Protein AF-A0A2E5M9X3-F1 (afdb_monomer_lite)

Secondary structure (DSSP, 8-state):
--HHHHHHHHHHHHHHHHHHHHHHHHHTT-HHHHHHHHHHHHHHHH--SHHHHHHHHHHHHGGGGTT----HHHHHHHHHHHHHHHHHHHHHHHHTT--

pLDDT: mean 87.27, std 11.18, range [38.59, 95.75]

Structure (mmCIF, N/CA/C/O backbone):
data_AF-A0A2E5M9X3-F1
#
_entry.id   AF-A0A2E5M9X3-F1
#
loop_
_atom_site.group_PDB
_atom_site.id
_atom_site.type_symbol
_atom_site.label_atom_id
_atom_site.label_alt_id
_atom_site.label_comp_id
_atom_site.label_asym_id
_atom_site.label_entity_id
_atom_site.label_seq_id
_atom_site.pdbx_PDB_ins_code
_atom_site.Cartn_x
_atom_site.Cartn_y
_atom_site.Cartn_z
_atom_site.occupancy
_atom_site.B_iso_or_equiv
_atom_site.auth_seq_id
_atom_site.auth_comp_id
_atom_site.auth_asym_id
_atom_site.auth_atom_id
_atom_site.pdbx_PDB_model_num
ATO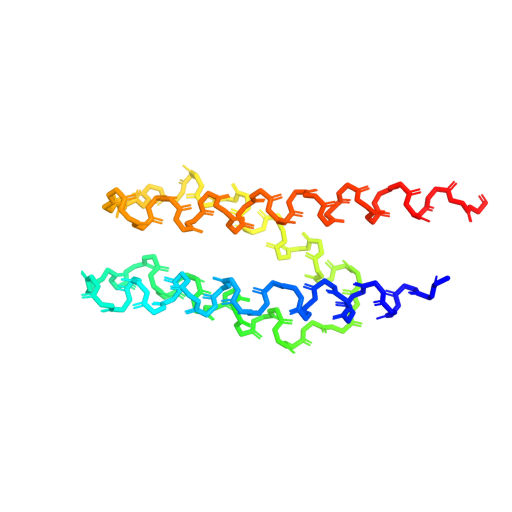M 1 N N . MET A 1 1 ? -20.227 4.777 15.798 1.00 56.31 1 MET A N 1
ATOM 2 C CA . MET A 1 1 ? -19.369 3.815 15.083 1.00 56.31 1 MET A CA 1
ATOM 3 C C . MET A 1 1 ? -18.242 3.4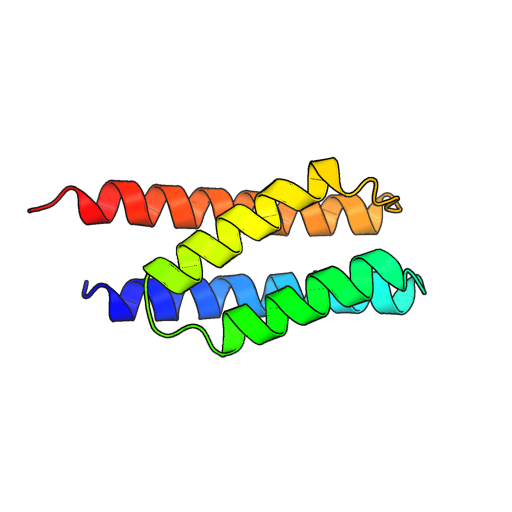78 16.037 1.00 56.31 1 MET A C 1
ATOM 5 O O . MET A 1 1 ? -17.693 4.420 16.597 1.00 56.31 1 MET A O 1
ATOM 9 N N . ALA A 1 2 ? -18.000 2.206 16.358 1.00 69.25 2 ALA A N 1
ATOM 10 C CA . ALA A 1 2 ? -16.868 1.873 17.220 1.00 69.25 2 ALA A CA 1
ATOM 11 C C . ALA A 1 2 ? -15.567 2.006 16.413 1.00 69.25 2 ALA A C 1
ATOM 13 O O . ALA A 1 2 ? -15.585 1.839 15.195 1.00 69.25 2 ALA A O 1
ATOM 14 N N . ILE A 1 3 ? -14.441 2.279 17.076 1.00 69.12 3 ILE A N 1
ATOM 15 C CA . ILE A 1 3 ? -13.110 2.342 16.439 1.00 69.12 3 ILE A CA 1
ATOM 16 C C . ILE A 1 3 ? -12.838 1.065 15.623 1.00 69.12 3 ILE A C 1
ATOM 18 O O . ILE A 1 3 ? -12.369 1.118 14.491 1.00 69.12 3 ILE A O 1
ATOM 22 N N . SER A 1 4 ? -13.265 -0.088 16.142 1.00 75.81 4 SER A N 1
ATOM 23 C CA . SER A 1 4 ? -13.173 -1.377 15.454 1.00 75.81 4 SER A CA 1
ATOM 24 C C . SER A 1 4 ? -13.941 -1.423 14.124 1.00 75.81 4 SER A C 1
ATOM 26 O O . SER A 1 4 ? -13.456 -2.026 13.172 1.00 75.81 4 SER A O 1
ATOM 28 N N . ASP A 1 5 ? -15.105 -0.769 14.015 1.00 83.56 5 ASP A N 1
ATOM 29 C CA . ASP A 1 5 ? -15.863 -0.703 12.754 1.00 83.56 5 ASP A CA 1
ATOM 30 C C . ASP A 1 5 ? -15.122 0.128 11.696 1.00 83.56 5 ASP A C 1
ATOM 32 O O . ASP A 1 5 ? -15.174 -0.190 10.509 1.00 83.56 5 ASP A O 1
ATOM 36 N N . LEU A 1 6 ? -14.420 1.187 12.115 1.00 82.94 6 LEU A N 1
ATOM 37 C CA . LEU A 1 6 ? -13.642 2.044 11.216 1.00 82.94 6 LEU A CA 1
ATOM 38 C C . LEU A 1 6 ? -12.429 1.305 10.656 1.00 82.94 6 LEU A C 1
ATOM 40 O O . LEU A 1 6 ? -12.192 1.360 9.452 1.00 82.94 6 LEU A O 1
ATOM 44 N N . VAL A 1 7 ? -11.719 0.554 11.501 1.00 87.44 7 VAL A N 1
ATOM 45 C CA . VAL A 1 7 ? -10.582 -0.278 11.079 1.00 87.44 7 VAL A CA 1
ATOM 46 C C . VAL A 1 7 ? -11.031 -1.357 10.092 1.00 87.44 7 VAL A C 1
ATOM 48 O O . VAL A 1 7 ? -10.412 -1.535 9.043 1.00 87.44 7 VAL A O 1
ATOM 51 N N . ILE A 1 8 ? -12.148 -2.037 10.376 1.00 90.00 8 ILE A N 1
ATOM 52 C CA . ILE A 1 8 ? -12.712 -3.043 9.466 1.00 90.00 8 ILE A CA 1
ATOM 53 C C . ILE A 1 8 ? -13.091 -2.403 8.127 1.00 90.00 8 ILE A C 1
ATOM 55 O O . ILE A 1 8 ? -12.737 -2.939 7.079 1.00 90.00 8 ILE A O 1
ATOM 59 N N . SER A 1 9 ? -13.767 -1.252 8.154 1.00 89.94 9 SER A N 1
ATOM 60 C CA . SER A 1 9 ? -14.176 -0.540 6.942 1.00 89.94 9 SER A CA 1
ATOM 61 C C . SER A 1 9 ? -12.981 -0.029 6.135 1.00 89.94 9 SER A C 1
ATOM 63 O O . SER A 1 9 ? -13.024 -0.042 4.908 1.00 89.94 9 SER A O 1
ATOM 65 N N . ALA A 1 10 ? -11.915 0.435 6.791 1.00 90.44 10 ALA A N 1
ATOM 66 C CA . ALA A 1 10 ? -10.685 0.859 6.131 1.00 90.44 10 ALA A CA 1
ATOM 67 C C . ALA A 1 10 ? -10.001 -0.319 5.431 1.00 90.44 10 ALA A C 1
ATOM 69 O O . ALA A 1 10 ? -9.633 -0.217 4.264 1.00 90.44 10 ALA A O 1
ATOM 70 N N . ARG A 1 11 ? -9.894 -1.462 6.117 1.00 92.31 11 ARG A N 1
ATOM 71 C CA . ARG A 1 11 ? -9.328 -2.684 5.542 1.00 92.31 11 ARG A CA 1
ATOM 72 C C . ARG A 1 11 ? -10.127 -3.168 4.335 1.00 92.31 11 ARG A C 1
ATOM 74 O O . ARG A 1 11 ? -9.525 -3.487 3.320 1.00 92.31 11 ARG A O 1
ATOM 81 N N . ASP A 1 12 ? -11.455 -3.195 4.433 1.00 93.12 12 ASP A N 1
ATOM 82 C CA . ASP A 1 12 ? -12.336 -3.644 3.343 1.00 93.12 12 ASP A CA 1
ATOM 83 C C . ASP A 1 12 ? -12.197 -2.773 2.080 1.00 93.12 12 ASP A C 1
ATOM 85 O O . ASP A 1 12 ? -12.221 -3.283 0.964 1.00 93.12 12 ASP A O 1
ATOM 89 N N . GLN A 1 13 ? -11.960 -1.469 2.258 1.00 92.25 13 GLN A N 1
ATOM 90 C CA . GLN A 1 13 ? -11.719 -0.530 1.158 1.00 92.25 13 GLN A CA 1
ATOM 91 C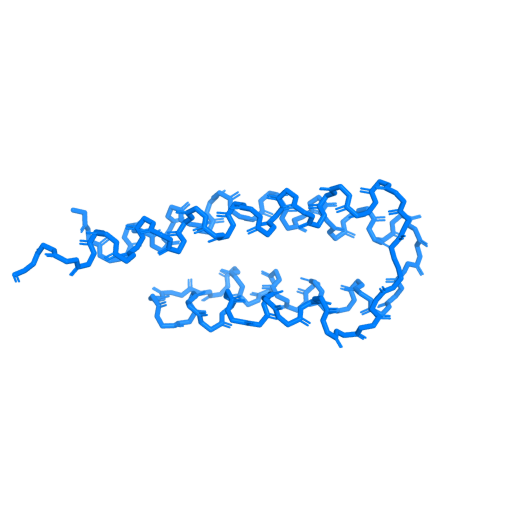 C . GLN A 1 13 ? -10.307 -0.641 0.568 1.00 92.25 13 GLN A C 1
ATOM 93 O O . GLN A 1 13 ? -10.138 -0.546 -0.646 1.00 92.25 13 GLN A O 1
ATOM 98 N N . LEU A 1 14 ? -9.285 -0.823 1.408 1.00 93.69 14 LEU A N 1
ATOM 99 C CA . LEU A 1 14 ? -7.882 -0.777 0.986 1.00 93.69 14 LEU A CA 1
ATOM 100 C C . LEU A 1 14 ? -7.341 -2.114 0.475 1.00 93.69 14 LEU A C 1
ATOM 102 O O . LEU A 1 14 ? -6.444 -2.110 -0.365 1.00 93.69 14 LEU A O 1
ATOM 106 N N . ASP A 1 15 ? -7.868 -3.247 0.949 1.00 95.38 15 ASP A N 1
ATOM 107 C CA . ASP A 1 15 ? -7.446 -4.580 0.503 1.00 95.38 15 ASP A CA 1
ATOM 108 C C . ASP A 1 15 ? -7.513 -4.759 -1.025 1.00 95.38 15 ASP A C 1
ATOM 110 O O . ASP A 1 15 ? -6.486 -5.121 -1.607 1.00 95.38 15 ASP A O 1
ATOM 114 N N . PRO A 1 16 ? -8.639 -4.456 -1.712 1.00 95.62 16 PRO A N 1
ATOM 115 C CA . PRO A 1 16 ? -8.704 -4.605 -3.163 1.00 95.62 16 PRO A CA 1
ATOM 116 C C . PRO A 1 16 ? -7.718 -3.683 -3.889 1.00 95.62 16 PRO A C 1
ATOM 118 O O . PRO A 1 16 ? -7.037 -4.140 -4.804 1.00 95.62 16 PRO A O 1
ATOM 121 N N . LEU A 1 17 ? -7.573 -2.428 -3.447 1.00 94.50 17 LEU A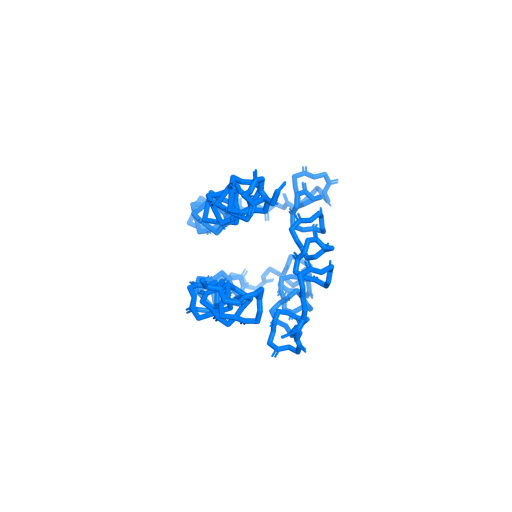 N 1
ATOM 122 C CA . LEU A 1 17 ? -6.649 -1.462 -4.053 1.00 94.50 17 LEU A CA 1
ATOM 123 C C . LEU A 1 17 ? -5.190 -1.910 -3.912 1.00 94.50 17 LEU A C 1
ATOM 125 O O . LEU A 1 17 ? -4.421 -1.867 -4.870 1.00 94.50 17 LEU A O 1
ATOM 129 N N . MET A 1 18 ? -4.805 -2.398 -2.730 1.00 95.06 18 MET A N 1
ATOM 130 C CA . MET A 1 18 ? -3.470 -2.954 -2.519 1.00 95.06 18 MET A CA 1
ATOM 131 C C . MET A 1 18 ? -3.231 -4.217 -3.336 1.00 95.06 18 MET A C 1
ATOM 133 O O . MET A 1 18 ? -2.133 -4.397 -3.858 1.00 95.06 18 MET A O 1
ATOM 137 N N . CYS A 1 19 ? -4.234 -5.087 -3.466 1.00 95.75 19 CYS A N 1
ATOM 138 C CA . CYS A 1 19 ? -4.140 -6.252 -4.337 1.00 95.75 19 CYS A CA 1
ATOM 139 C C . CYS A 1 19 ? -3.917 -5.858 -5.801 1.00 95.75 19 CYS A C 1
ATOM 141 O O . CYS A 1 19 ? -3.103 -6.495 -6.464 1.00 95.75 19 CYS A O 1
ATOM 143 N N . GLU A 1 20 ? -4.582 -4.811 -6.294 1.00 95.44 20 GLU A N 1
ATOM 144 C CA . GLU A 1 20 ? -4.351 -4.299 -7.649 1.00 95.44 20 GLU A CA 1
ATOM 145 C C . GLU A 1 20 ? -2.937 -3.729 -7.818 1.00 95.44 20 GLU A C 1
ATOM 147 O O . GLU A 1 20 ? -2.267 -4.074 -8.787 1.00 95.44 20 GLU A O 1
ATOM 152 N N . VAL A 1 21 ? -2.440 -2.934 -6.862 1.00 94.25 21 VAL A N 1
ATOM 153 C CA . VAL A 1 21 ? -1.056 -2.421 -6.895 1.00 94.25 21 VAL A CA 1
ATOM 154 C C . VAL A 1 21 ? -0.043 -3.566 -6.911 1.00 94.25 21 VAL A C 1
ATOM 156 O O . VAL A 1 21 ? 0.884 -3.558 -7.717 1.00 94.25 21 VAL A O 1
ATOM 159 N N . VAL A 1 22 ? -0.218 -4.572 -6.049 1.00 95.69 22 VAL A N 1
ATOM 160 C CA . VAL A 1 22 ? 0.660 -5.750 -6.013 1.00 95.69 22 VAL A CA 1
ATOM 161 C C . VAL A 1 22 ? 0.620 -6.490 -7.350 1.00 95.69 22 VAL A C 1
ATOM 163 O O . VAL A 1 22 ? 1.680 -6.755 -7.907 1.00 95.69 22 VAL A O 1
ATOM 166 N N . ALA A 1 23 ? -0.566 -6.751 -7.903 1.00 94.19 23 ALA A N 1
ATOM 167 C CA . ALA A 1 23 ? -0.709 -7.459 -9.174 1.00 94.19 23 ALA A CA 1
ATOM 168 C C . ALA A 1 23 ? -0.051 -6.714 -10.350 1.00 94.19 23 ALA A C 1
ATOM 170 O O . ALA A 1 23 ? 0.592 -7.341 -11.192 1.00 94.19 23 ALA A O 1
ATOM 171 N N . GLU A 1 24 ? -0.170 -5.386 -10.397 1.00 93.75 24 GLU A N 1
ATOM 172 C CA . GLU A 1 24 ? 0.469 -4.560 -11.429 1.00 93.75 24 GLU A CA 1
ATOM 173 C C . GLU A 1 24 ? 1.998 -4.582 -11.299 1.00 93.75 24 GLU A C 1
ATOM 175 O O . GLU A 1 24 ? 2.706 -4.742 -12.294 1.00 93.75 24 GLU A O 1
ATOM 180 N N . LEU A 1 25 ? 2.523 -4.505 -10.071 1.00 93.75 25 LEU A N 1
ATOM 181 C CA . LEU A 1 25 ? 3.963 -4.600 -9.811 1.00 93.75 25 LEU A CA 1
ATOM 182 C C . LEU A 1 25 ? 4.522 -6.002 -10.099 1.00 93.75 25 LEU A C 1
ATOM 184 O O . LEU A 1 25 ? 5.650 -6.116 -10.582 1.00 93.75 25 LEU A O 1
ATOM 188 N N . GLU A 1 26 ? 3.747 -7.061 -9.836 1.00 93.81 26 GLU A N 1
ATOM 189 C CA . GLU A 1 26 ? 4.079 -8.436 -10.230 1.00 93.81 26 GLU A CA 1
ATOM 190 C C . GLU A 1 26 ? 4.134 -8.577 -11.753 1.00 93.81 26 GLU A C 1
ATOM 192 O O . GLU A 1 26 ? 5.098 -9.127 -12.285 1.00 93.81 26 GLU A O 1
ATOM 197 N N . ALA A 1 27 ? 3.138 -8.048 -12.468 1.00 92.56 27 ALA A N 1
ATOM 198 C CA . ALA A 1 27 ? 3.092 -8.091 -13.928 1.00 92.56 27 ALA A CA 1
ATOM 199 C C . ALA A 1 27 ? 4.262 -7.331 -14.581 1.00 92.56 27 ALA A C 1
ATOM 201 O O . ALA A 1 27 ? 4.713 -7.706 -15.666 1.00 92.56 27 ALA A O 1
ATOM 202 N N . ALA A 1 28 ? 4.765 -6.292 -13.913 1.00 89.75 28 ALA A N 1
ATOM 203 C CA . ALA A 1 28 ? 5.902 -5.489 -14.350 1.00 89.75 28 ALA A CA 1
ATOM 204 C C . ALA A 1 28 ? 7.281 -6.046 -13.934 1.00 89.75 28 ALA A C 1
ATOM 206 O O . ALA A 1 28 ? 8.297 -5.441 -14.277 1.00 89.75 28 ALA A O 1
ATOM 207 N N . ASP A 1 29 ? 7.342 -7.170 -13.206 1.00 88.88 29 ASP A N 1
ATOM 208 C CA . ASP A 1 29 ? 8.576 -7.738 -12.624 1.00 88.88 29 ASP A CA 1
ATOM 209 C C . ASP A 1 29 ? 9.334 -6.743 -11.708 1.00 88.88 29 ASP A C 1
ATOM 211 O O . ASP A 1 29 ? 10.555 -6.793 -11.539 1.00 88.88 29 ASP A O 1
ATOM 215 N N . ASN A 1 30 ? 8.610 -5.806 -11.082 1.00 87.00 30 ASN A N 1
ATOM 216 C CA . ASN A 1 30 ? 9.195 -4.725 -10.286 1.00 87.00 30 ASN A CA 1
ATOM 217 C C . ASN A 1 30 ? 9.437 -5.177 -8.834 1.00 87.00 30 ASN A C 1
ATOM 219 O O . ASN A 1 30 ? 8.739 -4.786 -7.896 1.00 87.00 30 ASN A O 1
ATOM 223 N N . ALA A 1 31 ? 10.434 -6.047 -8.647 1.00 89.69 31 ALA A N 1
ATOM 224 C CA . ALA A 1 31 ? 10.630 -6.822 -7.418 1.00 89.69 31 ALA A CA 1
ATOM 225 C C . ALA A 1 31 ? 10.796 -5.990 -6.128 1.00 89.69 31 ALA A C 1
ATOM 227 O O . ALA A 1 31 ? 10.380 -6.430 -5.054 1.00 89.69 31 ALA A O 1
ATOM 228 N N . TYR A 1 32 ? 11.409 -4.803 -6.201 1.00 89.19 32 TYR A N 1
ATOM 229 C CA . TYR A 1 32 ? 11.712 -4.002 -5.008 1.00 89.19 32 TYR A CA 1
ATOM 230 C C . TYR A 1 32 ? 10.473 -3.277 -4.440 1.00 89.19 32 TYR A C 1
ATOM 232 O O . TYR A 1 32 ? 10.147 -3.514 -3.272 1.00 89.19 32 TYR A O 1
ATOM 240 N N . PRO A 1 33 ? 9.710 -2.491 -5.227 1.00 91.94 33 PRO A N 1
ATOM 241 C CA . PRO A 1 33 ? 8.405 -1.994 -4.797 1.00 91.94 33 PRO A CA 1
ATOM 242 C C . PRO A 1 33 ? 7.418 -3.124 -4.495 1.00 91.94 33 PRO A C 1
ATOM 244 O O . PRO A 1 33 ? 6.704 -3.047 -3.498 1.00 91.94 33 PRO A O 1
ATOM 247 N N . LEU A 1 34 ? 7.416 -4.206 -5.282 1.00 93.75 34 LEU A N 1
ATOM 248 C CA . LEU A 1 34 ? 6.548 -5.360 -5.040 1.00 93.75 34 LEU A CA 1
ATOM 249 C C . LEU A 1 34 ? 6.726 -5.922 -3.624 1.00 93.75 34 LEU A C 1
ATOM 251 O O . LEU A 1 34 ? 5.746 -6.114 -2.901 1.00 93.75 34 LEU A O 1
ATOM 255 N N . ALA A 1 35 ? 7.971 -6.150 -3.197 1.00 93.69 35 ALA A N 1
ATOM 256 C CA . ALA A 1 35 ? 8.261 -6.655 -1.858 1.00 93.69 35 ALA A CA 1
ATOM 257 C C . ALA A 1 35 ? 7.787 -5.691 -0.757 1.00 93.69 35 ALA A C 1
ATOM 259 O O . ALA A 1 35 ? 7.328 -6.130 0.299 1.00 93.69 35 ALA A O 1
ATOM 260 N N . PHE A 1 36 ? 7.882 -4.382 -0.999 1.00 93.75 36 PHE A N 1
ATOM 261 C CA . PHE A 1 36 ? 7.401 -3.359 -0.076 1.00 93.75 36 PHE A CA 1
ATOM 262 C C . PHE A 1 36 ? 5.871 -3.373 0.042 1.00 93.75 36 PHE A C 1
ATOM 264 O O . PHE A 1 36 ? 5.354 -3.550 1.146 1.00 93.75 36 PHE A O 1
ATOM 271 N N . PHE A 1 37 ? 5.145 -3.270 -1.075 1.00 94.69 37 PHE A N 1
ATOM 272 C CA . PHE A 1 37 ? 3.678 -3.256 -1.074 1.00 94.69 37 PHE A CA 1
ATOM 273 C C . PHE A 1 37 ? 3.075 -4.582 -0.603 1.00 94.69 37 PHE A C 1
ATOM 275 O O . PHE A 1 37 ? 2.080 -4.574 0.117 1.00 94.69 37 PHE A O 1
ATOM 282 N N . THR A 1 38 ? 3.719 -5.715 -0.891 1.00 95.25 38 THR A N 1
ATOM 283 C CA . THR A 1 38 ? 3.296 -7.026 -0.369 1.00 95.25 38 THR A CA 1
ATOM 284 C C . THR A 1 38 ? 3.371 -7.077 1.156 1.00 95.25 38 THR A C 1
ATOM 286 O O . THR A 1 38 ? 2.452 -7.577 1.805 1.00 95.25 38 THR A O 1
ATOM 289 N N . GLN A 1 39 ? 4.436 -6.535 1.760 1.00 94.50 39 GLN A N 1
ATOM 290 C CA . GLN A 1 39 ? 4.530 -6.470 3.221 1.00 94.50 39 GLN A CA 1
ATOM 291 C C . GLN A 1 39 ? 3.452 -5.573 3.825 1.00 94.50 39 GLN A C 1
ATOM 293 O O . GLN A 1 39 ? 2.892 -5.915 4.864 1.00 94.50 39 GLN A O 1
ATOM 298 N N . ILE A 1 40 ? 3.152 -4.443 3.184 1.00 94.62 40 ILE A N 1
ATOM 299 C CA . ILE A 1 40 ? 2.095 -3.538 3.641 1.00 94.62 40 ILE A CA 1
ATOM 300 C C . ILE A 1 40 ? 0.727 -4.222 3.544 1.00 94.62 40 ILE A C 1
ATOM 302 O O . ILE A 1 40 ? -0.023 -4.183 4.514 1.00 94.62 40 ILE A O 1
ATOM 306 N N . LEU A 1 41 ? 0.431 -4.921 2.445 1.00 95.31 41 LEU A N 1
ATOM 307 C CA . LEU A 1 41 ? -0.806 -5.692 2.286 1.00 95.31 41 LEU A CA 1
ATOM 308 C C . LEU A 1 41 ? -0.958 -6.769 3.369 1.00 95.31 41 LEU A C 1
ATOM 310 O O . LEU A 1 41 ? -2.033 -6.932 3.945 1.00 95.31 41 LEU A O 1
ATOM 314 N N . MET A 1 42 ? 0.117 -7.498 3.682 1.00 94.56 42 MET A N 1
ATOM 315 C CA . MET A 1 42 ? 0.092 -8.478 4.772 1.00 94.56 42 MET A CA 1
ATOM 316 C C . MET A 1 42 ? -0.196 -7.818 6.122 1.00 94.56 42 MET A C 1
ATOM 318 O O . MET A 1 42 ? -1.041 -8.315 6.865 1.00 94.56 42 MET A O 1
ATOM 322 N N . SER A 1 43 ? 0.457 -6.690 6.410 1.00 94.12 43 SER A N 1
ATOM 323 C CA . SER A 1 43 ? 0.217 -5.914 7.627 1.00 94.12 43 SER A CA 1
ATOM 324 C C . SER A 1 43 ? -1.229 -5.407 7.705 1.00 94.12 43 SER A C 1
ATOM 326 O O . SER A 1 43 ? -1.874 -5.630 8.724 1.00 94.12 43 SER A O 1
ATOM 328 N N . LEU A 1 44 ? -1.775 -4.843 6.621 1.00 94.25 44 LEU A N 1
ATOM 329 C CA . LEU A 1 44 ? -3.163 -4.367 6.533 1.00 94.25 44 LEU A CA 1
ATOM 330 C C . LEU A 1 44 ? -4.176 -5.474 6.843 1.00 94.25 44 LEU A C 1
ATOM 332 O O . LEU A 1 44 ? -5.161 -5.259 7.547 1.00 94.25 44 LEU A O 1
ATOM 336 N N . ARG A 1 45 ? -3.933 -6.686 6.337 1.00 93.44 45 ARG A N 1
ATOM 337 C CA . ARG A 1 45 ? -4.804 -7.844 6.587 1.00 93.44 45 ARG A CA 1
ATOM 338 C C . ARG A 1 45 ? -4.785 -8.295 8.042 1.00 93.44 45 ARG A C 1
ATOM 340 O O . ARG A 1 45 ? -5.811 -8.765 8.536 1.00 93.44 45 ARG A O 1
ATOM 347 N N . SER A 1 46 ? -3.642 -8.156 8.710 1.00 92.56 46 SER A N 1
ATOM 348 C CA . SER A 1 46 ? -3.497 -8.475 10.131 1.00 92.56 46 SER A CA 1
ATOM 349 C C . SER A 1 46 ? -3.946 -7.363 11.073 1.00 92.56 46 SER A C 1
ATOM 351 O O . SER A 1 46 ? -4.138 -7.660 12.245 1.00 92.56 46 SER A O 1
ATOM 353 N N . THR A 1 47 ? -4.134 -6.134 10.584 1.00 91.75 47 THR A N 1
ATOM 354 C CA . THR A 1 47 ? -4.493 -4.980 11.412 1.00 91.75 47 THR A CA 1
ATOM 355 C C . THR A 1 47 ? -5.805 -5.194 12.159 1.00 91.75 47 THR A C 1
ATOM 357 O O . THR A 1 47 ? -6.825 -5.569 11.565 1.00 91.75 47 THR A O 1
ATOM 360 N N . THR A 1 48 ? -5.778 -4.933 13.466 1.00 88.12 48 THR A N 1
ATOM 361 C CA . THR A 1 48 ? -6.939 -5.084 14.356 1.00 88.12 48 THR A CA 1
ATOM 362 C C . THR A 1 48 ? -7.352 -3.804 15.072 1.00 88.12 48 THR A C 1
ATOM 364 O O . THR A 1 48 ? -8.495 -3.719 15.533 1.00 88.12 48 THR A O 1
ATOM 367 N N . ASP A 1 49 ? -6.480 -2.800 15.112 1.00 88.44 49 ASP A N 1
ATOM 368 C CA . ASP A 1 49 ? -6.723 -1.530 15.787 1.00 88.44 49 ASP A CA 1
ATOM 369 C C . ASP A 1 49 ? -6.286 -0.309 14.957 1.00 88.44 49 ASP A C 1
ATOM 371 O O . ASP A 1 49 ? -5.753 -0.414 13.851 1.00 88.44 49 ASP A O 1
ATOM 375 N N . GLU A 1 50 ? -6.624 0.872 15.474 1.00 87.88 50 GLU A N 1
ATOM 376 C CA . GLU A 1 50 ? -6.386 2.153 14.810 1.00 87.88 50 GLU A CA 1
ATOM 377 C C . GLU A 1 50 ? -4.905 2.545 14.798 1.00 87.88 50 GLU A C 1
ATOM 379 O O . GLU A 1 50 ? -4.456 3.151 13.827 1.00 87.88 50 GLU A O 1
ATOM 384 N N . GLU A 1 51 ? -4.138 2.191 15.833 1.00 87.94 51 GLU A N 1
ATOM 385 C CA . GLU A 1 51 ? -2.715 2.529 15.918 1.00 87.94 51 GLU A CA 1
ATOM 386 C C . GLU A 1 51 ? -1.946 1.796 14.816 1.00 87.94 51 GLU A C 1
ATOM 388 O O . GLU A 1 51 ? -1.244 2.431 14.027 1.00 87.94 51 GLU A O 1
ATOM 393 N N . GLU A 1 52 ? -2.190 0.492 14.670 1.00 90.75 52 GLU A N 1
ATOM 394 C CA . GLU A 1 52 ? -1.625 -0.332 13.596 1.00 90.75 52 GLU A CA 1
ATOM 395 C C . GLU A 1 52 ? -1.997 0.201 12.195 1.00 90.75 52 GLU A C 1
ATOM 397 O O . GLU A 1 52 ? -1.175 0.197 11.270 1.00 90.75 52 GLU A O 1
ATOM 402 N N . LEU A 1 53 ? -3.232 0.687 12.019 1.00 90.44 53 LEU A N 1
ATOM 403 C CA . LEU A 1 53 ? -3.689 1.284 10.760 1.00 90.44 53 LEU A CA 1
ATOM 404 C C . LEU A 1 53 ? -2.988 2.621 10.465 1.00 90.44 53 LEU A C 1
ATOM 406 O O . LEU A 1 53 ? -2.602 2.890 9.325 1.00 90.44 53 LEU A O 1
ATOM 410 N N . MET A 1 54 ? -2.785 3.460 11.481 1.00 89.00 54 MET A N 1
ATOM 411 C CA . MET A 1 54 ? -2.048 4.717 11.335 1.00 89.00 54 MET A CA 1
ATOM 412 C C . MET A 1 54 ? -0.569 4.478 11.018 1.00 89.00 54 MET A C 1
ATOM 414 O O . MET A 1 54 ? -0.004 5.171 10.169 1.00 89.00 54 MET A O 1
ATOM 418 N N . GLU A 1 55 ? 0.059 3.481 11.645 1.00 90.44 55 GLU A N 1
ATOM 419 C CA . GLU A 1 55 ? 1.435 3.083 11.331 1.00 90.44 55 GLU A CA 1
ATOM 420 C C . GLU A 1 55 ? 1.575 2.634 9.870 1.00 90.44 55 GLU A C 1
ATOM 422 O O . GLU A 1 55 ? 2.545 2.992 9.191 1.00 90.44 55 GLU A O 1
ATOM 427 N N . LEU A 1 56 ? 0.582 1.906 9.352 1.00 92.12 56 LEU A N 1
ATOM 428 C CA . LEU A 1 56 ? 0.498 1.539 7.938 1.00 92.12 56 LEU A CA 1
ATOM 429 C C . LEU A 1 56 ? 0.444 2.760 7.021 1.00 92.12 56 LEU A C 1
ATOM 431 O O . LEU A 1 56 ? 1.198 2.818 6.047 1.00 92.12 56 LEU A O 1
ATOM 435 N N . PHE A 1 57 ? -0.397 3.747 7.332 1.00 90.88 57 PHE A N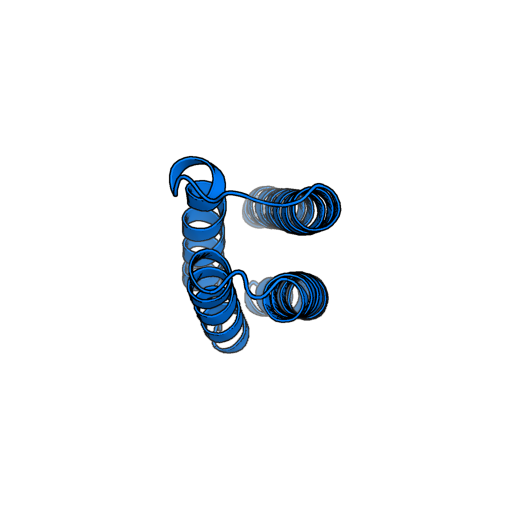 1
ATOM 436 C CA . PHE A 1 57 ? -0.485 4.983 6.549 1.00 90.88 57 PHE A CA 1
ATOM 437 C C . PHE A 1 57 ? 0.811 5.783 6.593 1.00 90.88 57 PHE A C 1
ATOM 439 O O . PHE A 1 57 ? 1.272 6.268 5.558 1.00 90.88 57 PHE A O 1
ATOM 446 N N . PHE A 1 58 ? 1.461 5.854 7.755 1.00 88.56 58 PHE A N 1
ATOM 447 C CA . PHE A 1 58 ? 2.769 6.486 7.862 1.00 88.56 58 PHE A CA 1
ATOM 448 C C . PHE A 1 58 ? 3.790 5.778 6.968 1.00 88.56 58 PHE A C 1
ATOM 450 O O . PHE A 1 58 ? 4.495 6.414 6.184 1.00 88.56 58 PHE A O 1
ATOM 457 N N . ARG A 1 59 ? 3.824 4.445 7.003 1.00 91.00 59 ARG A N 1
ATOM 458 C CA . ARG A 1 59 ? 4.717 3.642 6.165 1.00 91.00 59 ARG A CA 1
ATOM 459 C C . ARG A 1 59 ? 4.431 3.829 4.674 1.00 91.00 59 ARG A C 1
ATOM 461 O O . ARG A 1 59 ? 5.379 4.018 3.914 1.00 91.00 59 ARG A O 1
ATOM 468 N N . LEU A 1 60 ? 3.164 3.871 4.262 1.00 90.31 60 LEU A N 1
ATOM 469 C CA . LEU A 1 60 ? 2.758 4.192 2.889 1.00 90.31 60 LEU A CA 1
ATOM 470 C C . LEU A 1 60 ? 3.178 5.598 2.464 1.00 90.31 60 LEU A C 1
ATOM 472 O O . LEU A 1 60 ? 3.658 5.763 1.346 1.00 90.31 60 LEU A O 1
ATOM 476 N N . SER A 1 61 ? 3.107 6.595 3.347 1.00 87.19 61 SER A N 1
ATOM 477 C CA . SER A 1 61 ? 3.576 7.949 3.023 1.00 87.19 61 SER A CA 1
ATOM 478 C C . SER A 1 61 ? 5.084 8.000 2.735 1.00 87.19 61 SER A C 1
ATOM 480 O O . SER A 1 61 ? 5.554 8.869 2.000 1.00 87.19 61 SER A O 1
ATOM 482 N N . THR A 1 62 ? 5.859 7.021 3.229 1.00 87.88 62 THR A N 1
ATOM 483 C CA . THR A 1 62 ? 7.288 6.919 2.899 1.00 87.88 62 THR A CA 1
ATOM 484 C C . THR A 1 62 ? 7.562 6.480 1.462 1.00 87.88 62 THR A C 1
ATOM 486 O O . THR A 1 62 ? 8.687 6.662 1.004 1.00 87.88 62 THR A O 1
ATOM 489 N N . THR A 1 63 ? 6.569 5.949 0.736 1.00 87.12 63 THR A N 1
ATOM 490 C CA . THR A 1 63 ? 6.706 5.439 -0.645 1.00 87.12 63 THR A CA 1
ATOM 491 C C . THR A 1 63 ? 7.390 6.452 -1.563 1.00 87.12 63 THR A C 1
ATOM 493 O O . THR A 1 63 ? 8.305 6.091 -2.302 1.00 87.12 63 THR A O 1
ATOM 496 N N . ALA A 1 64 ? 7.028 7.735 -1.452 1.00 79.38 64 ALA A N 1
ATOM 497 C CA . ALA A 1 64 ? 7.614 8.819 -2.243 1.00 79.38 64 ALA A CA 1
ATOM 498 C C . ALA A 1 64 ? 9.124 9.025 -1.994 1.00 79.38 64 ALA A C 1
ATOM 500 O O . ALA A 1 64 ? 9.829 9.569 -2.842 1.00 79.38 64 ALA A O 1
ATOM 501 N N . PHE A 1 65 ? 9.638 8.574 -0.847 1.00 85.19 65 PHE A N 1
ATOM 502 C CA . PHE A 1 65 ? 11.038 8.721 -0.438 1.00 85.19 65 PHE A CA 1
ATOM 503 C C . PHE A 1 65 ? 11.875 7.450 -0.636 1.00 85.19 65 PHE A C 1
ATOM 505 O O . PHE A 1 65 ? 13.094 7.504 -0.495 1.00 85.19 65 PHE A O 1
ATOM 512 N N . GLN A 1 66 ? 11.258 6.316 -0.984 1.00 87.00 66 GLN A N 1
ATOM 513 C CA . GLN A 1 66 ? 11.965 5.042 -1.189 1.00 87.00 66 GLN A CA 1
ATOM 514 C C . GLN A 1 66 ? 12.783 5.006 -2.492 1.00 87.00 66 GLN A C 1
ATOM 516 O O . GLN A 1 66 ? 13.561 4.080 -2.711 1.00 87.00 66 GLN A O 1
ATOM 521 N N . GLY A 1 67 ? 12.619 5.999 -3.376 1.00 86.62 67 GLY A N 1
ATOM 522 C CA . GLY A 1 67 ? 13.299 6.034 -4.675 1.00 86.62 67 GLY A CA 1
ATOM 523 C C . GLY A 1 67 ? 12.790 4.972 -5.654 1.00 86.62 67 GLY A C 1
ATOM 524 O O . GLY A 1 67 ? 13.526 4.567 -6.554 1.00 86.62 67 GLY A O 1
ATOM 525 N N . PHE A 1 68 ? 11.554 4.500 -5.468 1.00 90.25 68 PHE A N 1
ATOM 526 C CA . PHE A 1 68 ? 10.911 3.564 -6.381 1.00 90.25 68 PHE A CA 1
ATOM 527 C C . PHE A 1 68 ? 10.753 4.175 -7.775 1.00 90.25 68 PHE A C 1
ATOM 529 O O . PHE A 1 68 ? 10.429 5.354 -7.925 1.00 90.25 68 PHE A O 1
ATOM 536 N N . VAL A 1 69 ? 10.974 3.350 -8.797 1.00 88.19 69 VAL A N 1
ATOM 537 C CA . VAL A 1 69 ? 10.733 3.713 -10.192 1.00 88.19 69 VAL A CA 1
ATOM 538 C C . VAL A 1 69 ? 9.500 2.956 -10.640 1.00 88.19 69 VAL A C 1
ATOM 540 O O . VAL A 1 69 ? 9.508 1.726 -10.651 1.00 88.19 69 VAL A O 1
ATOM 543 N N . PHE A 1 70 ? 8.463 3.708 -10.987 1.00 89.62 70 PHE A N 1
ATOM 544 C CA . PHE A 1 70 ? 7.189 3.178 -11.443 1.00 89.62 70 PHE A CA 1
ATOM 545 C C . PHE A 1 70 ? 6.994 3.481 -12.925 1.00 89.62 70 PHE A C 1
ATOM 547 O O . PHE A 1 70 ? 7.363 4.559 -13.406 1.00 89.62 70 PHE A O 1
ATOM 554 N N . SER A 1 71 ? 6.411 2.537 -13.656 1.00 90.62 71 SER A N 1
ATOM 555 C CA . SER A 1 71 ? 5.855 2.834 -14.975 1.00 90.62 71 SER A CA 1
ATOM 556 C C . SER A 1 71 ? 4.584 3.699 -14.842 1.00 90.62 71 SER A C 1
ATOM 558 O O . SER A 1 71 ? 3.979 3.735 -13.772 1.00 90.62 71 SER A O 1
ATOM 560 N N . PRO A 1 72 ? 4.131 4.402 -15.899 1.00 90.69 72 PRO A N 1
ATOM 561 C CA . PRO A 1 72 ? 2.906 5.204 -15.835 1.00 90.69 72 PRO A CA 1
ATOM 562 C C . PRO A 1 72 ? 1.662 4.482 -15.273 1.00 90.69 72 PRO A C 1
ATOM 564 O O . PRO A 1 72 ? 0.977 5.096 -14.455 1.00 90.69 72 PRO A O 1
ATOM 567 N N . PRO A 1 73 ? 1.349 3.218 -15.647 1.00 88.94 73 PRO A N 1
ATOM 568 C CA . PRO A 1 73 ? 0.228 2.502 -15.033 1.00 88.94 73 PRO A CA 1
ATOM 569 C C . PRO A 1 73 ? 0.466 2.199 -13.546 1.00 88.94 73 PRO A C 1
ATOM 571 O O . PRO A 1 73 ? -0.439 2.393 -12.742 1.00 88.94 73 PRO A O 1
ATOM 574 N N . GLU A 1 74 ? 1.686 1.821 -13.150 1.00 90.06 74 GLU A N 1
ATOM 575 C CA . GLU A 1 74 ? 2.032 1.596 -11.738 1.00 90.06 74 GLU A CA 1
ATOM 576 C C . GLU A 1 74 ? 1.880 2.878 -10.908 1.00 90.06 74 GLU A C 1
ATOM 578 O O . GLU A 1 74 ? 1.321 2.839 -9.815 1.00 90.06 74 GLU A O 1
ATOM 583 N N . THR A 1 75 ? 2.329 4.026 -11.434 1.00 91.69 75 THR A N 1
ATOM 584 C CA . THR A 1 75 ? 2.179 5.332 -10.775 1.00 91.69 75 THR A CA 1
ATOM 585 C C . THR A 1 75 ? 0.716 5.651 -10.517 1.00 91.69 75 THR A C 1
ATOM 587 O O . THR A 1 75 ? 0.366 5.969 -9.387 1.00 91.69 75 THR A O 1
ATOM 590 N N . GLN A 1 76 ? -0.142 5.503 -11.531 1.00 92.69 76 GLN A N 1
ATOM 591 C CA . GLN A 1 76 ? -1.571 5.775 -11.385 1.00 92.69 76 GLN A CA 1
ATOM 592 C C . GLN A 1 76 ? -2.191 4.937 -10.259 1.00 92.69 76 GLN A C 1
ATOM 594 O O . GLN A 1 76 ? -2.906 5.469 -9.416 1.00 92.69 76 GLN A O 1
ATOM 599 N N . ARG A 1 77 ? -1.867 3.642 -10.210 1.00 92.50 77 ARG A N 1
ATOM 600 C CA . ARG A 1 77 ? -2.404 2.718 -9.203 1.00 92.50 77 ARG A CA 1
ATOM 601 C C . ARG A 1 77 ? -1.905 3.020 -7.795 1.00 92.50 77 ARG A C 1
ATOM 603 O O . ARG A 1 77 ? -2.670 2.937 -6.836 1.00 92.50 77 ARG A O 1
ATOM 610 N N . VAL A 1 78 ? -0.628 3.374 -7.661 1.00 92.00 78 VAL A N 1
ATOM 611 C CA . VAL A 1 78 ? -0.051 3.789 -6.378 1.00 92.00 78 VAL A CA 1
ATOM 612 C C . VAL A 1 78 ? -0.678 5.101 -5.903 1.00 92.00 78 VAL A C 1
ATOM 614 O O . VAL A 1 78 ? -1.016 5.201 -4.727 1.00 92.00 78 VAL A O 1
ATOM 617 N N . ASP A 1 79 ? -0.894 6.070 -6.794 1.00 91.88 79 ASP A N 1
ATOM 618 C CA . ASP A 1 79 ? -1.539 7.342 -6.451 1.00 91.88 79 ASP A CA 1
ATOM 619 C C . ASP A 1 79 ? -2.990 7.135 -5.980 1.00 91.88 79 ASP A C 1
ATOM 621 O O . ASP A 1 79 ? -3.373 7.674 -4.943 1.00 91.88 79 ASP A O 1
ATOM 625 N N . GLU A 1 80 ? -3.779 6.296 -6.663 1.00 92.81 80 GLU A N 1
ATOM 626 C CA . GLU A 1 80 ? -5.155 5.952 -6.252 1.00 92.81 80 GLU A CA 1
ATOM 627 C C . GLU A 1 80 ? -5.203 5.307 -4.853 1.00 92.81 80 GLU A C 1
ATOM 629 O O . GLU A 1 80 ? -6.078 5.615 -4.032 1.00 92.81 80 GLU A O 1
ATOM 634 N N . LEU A 1 81 ? -4.239 4.428 -4.554 1.00 93.31 81 LEU A N 1
ATOM 635 C CA . LEU A 1 81 ? -4.096 3.819 -3.232 1.00 93.31 81 LEU A CA 1
ATOM 636 C C . LEU A 1 81 ? -3.757 4.870 -2.165 1.00 93.31 81 LEU A C 1
ATOM 638 O O . LEU A 1 81 ? -4.354 4.859 -1.086 1.00 93.31 81 LEU A O 1
ATOM 642 N N . LEU A 1 82 ? -2.796 5.757 -2.443 1.00 91.94 82 LEU A N 1
ATOM 643 C CA . LEU A 1 82 ? -2.359 6.784 -1.496 1.00 91.94 82 LEU A CA 1
ATOM 644 C C . LEU A 1 82 ? -3.471 7.802 -1.222 1.00 91.94 82 LEU A C 1
ATOM 646 O O . LEU A 1 82 ? -3.733 8.097 -0.057 1.00 91.94 82 LEU A O 1
ATOM 650 N N . GLU A 1 83 ? -4.187 8.255 -2.253 1.00 92.00 83 GLU A N 1
ATOM 651 C CA . GLU A 1 83 ? -5.339 9.152 -2.103 1.00 92.00 83 GLU A CA 1
ATOM 652 C C . GLU A 1 83 ? -6.421 8.513 -1.218 1.00 92.00 83 GLU A C 1
ATOM 654 O O . GLU A 1 83 ? -6.935 9.145 -0.291 1.00 92.00 83 GLU A O 1
ATOM 659 N N . SER A 1 84 ? -6.715 7.225 -1.428 1.00 91.06 84 SER A N 1
ATOM 660 C CA . SER A 1 84 ? -7.675 6.486 -0.598 1.00 91.06 84 SER A CA 1
ATOM 661 C C . SER A 1 84 ? -7.227 6.393 0.864 1.00 91.06 84 SER A C 1
ATOM 663 O O . SER A 1 84 ? -8.037 6.576 1.776 1.00 91.06 84 SER A O 1
ATOM 665 N N . CYS A 1 85 ? -5.933 6.162 1.110 1.00 90.50 85 CYS A N 1
ATOM 666 C CA . CYS A 1 85 ? -5.374 6.153 2.464 1.00 90.50 85 CYS A CA 1
ATOM 667 C C . CYS A 1 85 ? -5.511 7.521 3.143 1.00 90.50 85 CYS A C 1
ATOM 669 O O . CYS A 1 85 ? -5.901 7.587 4.309 1.00 90.50 85 CYS A O 1
ATOM 671 N N . GLU A 1 86 ? -5.248 8.613 2.422 1.00 89.06 86 GLU A N 1
ATOM 672 C CA . GLU A 1 86 ? -5.408 9.974 2.941 1.00 89.06 86 GLU A CA 1
ATOM 673 C C . GLU A 1 86 ? -6.866 10.281 3.305 1.00 89.06 86 GLU A C 1
ATOM 675 O O . GLU A 1 86 ? -7.133 10.796 4.392 1.00 89.06 86 GLU A O 1
ATOM 680 N N . GLN A 1 87 ? -7.830 9.916 2.453 1.00 89.12 87 GLN A N 1
ATOM 681 C CA . GLN A 1 87 ? -9.257 10.118 2.739 1.00 89.12 87 GLN A CA 1
ATOM 682 C C . GLN A 1 87 ? -9.722 9.342 3.978 1.00 89.12 87 GLN A C 1
ATOM 684 O O . GLN A 1 87 ? -10.473 9.867 4.812 1.00 89.12 87 GLN A O 1
ATOM 689 N N . ILE A 1 88 ? -9.257 8.100 4.133 1.00 88.50 88 ILE A N 1
ATOM 690 C CA . ILE A 1 88 ? -9.562 7.279 5.307 1.00 88.50 88 ILE A CA 1
ATOM 691 C C . ILE A 1 88 ? -8.919 7.888 6.558 1.00 88.50 88 ILE A C 1
ATOM 693 O O . ILE A 1 88 ? -9.604 8.053 7.568 1.00 88.50 88 ILE A O 1
ATOM 697 N N . ALA A 1 89 ? -7.649 8.294 6.492 1.00 86.06 89 ALA A N 1
ATOM 698 C CA . ALA A 1 89 ? -6.951 8.941 7.602 1.00 86.06 89 ALA A CA 1
ATOM 699 C C . ALA A 1 89 ? -7.649 10.237 8.055 1.00 86.06 89 ALA A C 1
ATOM 701 O O . ALA A 1 89 ? -7.829 10.466 9.254 1.00 86.06 89 ALA A O 1
ATOM 702 N N . LEU A 1 90 ? -8.112 11.062 7.110 1.00 84.31 90 LEU A N 1
ATOM 703 C CA . LEU A 1 90 ? -8.897 12.264 7.403 1.00 84.31 90 LEU A CA 1
ATOM 704 C C . LEU A 1 90 ? -10.225 11.924 8.087 1.00 84.31 90 LEU A C 1
ATOM 706 O O . LEU A 1 90 ? -10.606 12.580 9.056 1.00 84.31 90 LEU A O 1
ATOM 710 N N . THR A 1 91 ? -10.910 10.880 7.617 1.00 83.62 91 THR A N 1
ATOM 711 C CA . THR A 1 91 ? -12.171 10.411 8.209 1.00 83.62 91 THR A CA 1
ATOM 712 C C . THR A 1 91 ? -11.974 9.929 9.647 1.00 83.62 91 THR A C 1
ATOM 714 O O . THR A 1 91 ? -12.778 10.270 10.514 1.00 83.62 91 THR A O 1
ATOM 717 N N . LEU A 1 92 ? -10.888 9.198 9.924 1.00 77.44 92 LEU A N 1
ATOM 718 C CA . LEU A 1 92 ? -10.509 8.776 11.277 1.00 77.44 92 LEU A CA 1
ATOM 719 C C . LEU A 1 92 ? -10.226 9.986 12.179 1.00 77.44 92 LEU A C 1
ATOM 721 O O . LEU A 1 92 ? -10.756 10.072 13.285 1.00 77.44 92 LEU A O 1
ATOM 725 N N . SER A 1 93 ? -9.477 10.972 11.679 1.00 74.69 93 SER A N 1
ATOM 726 C CA . SER A 1 93 ? -9.139 12.191 12.426 1.00 74.69 93 SER A CA 1
ATOM 727 C C . SER A 1 93 ? -10.373 13.043 12.775 1.00 74.69 93 SER A C 1
ATOM 729 O O . SER A 1 93 ? -10.509 13.528 13.904 1.00 74.69 93 SER A O 1
ATOM 731 N N . VAL A 1 94 ? -11.319 13.183 11.839 1.00 71.19 94 VAL A N 1
ATOM 732 C CA . VAL A 1 94 ? -12.585 13.902 12.065 1.00 71.19 94 VAL A CA 1
ATOM 733 C C . VAL A 1 94 ? -13.541 13.111 12.967 1.00 71.19 94 VAL A C 1
ATOM 735 O O . VAL A 1 94 ? -14.203 13.700 13.821 1.00 71.19 94 VAL A O 1
ATOM 738 N N . GLY A 1 95 ? -13.599 11.785 12.813 1.00 60.00 95 GLY A N 1
ATOM 739 C CA . GLY A 1 95 ? -14.461 10.895 13.595 1.00 60.00 95 GLY A CA 1
ATOM 740 C C . GLY A 1 95 ? -14.002 10.704 15.043 1.00 60.00 95 GLY A C 1
ATOM 741 O O . GLY A 1 95 ? -14.842 10.534 15.926 1.00 60.00 95 GLY A O 1
ATOM 742 N N . GLY A 1 96 ? -12.694 10.800 15.303 1.00 53.09 96 GLY A N 1
ATOM 743 C CA . GLY A 1 96 ? -12.102 10.749 16.645 1.00 53.09 96 GLY A CA 1
ATOM 744 C C . GLY A 1 96 ? -12.305 12.020 17.479 1.00 53.09 96 GLY A C 1
ATOM 745 O O . GLY A 1 96 ? -12.104 12.001 18.689 1.00 53.09 96 GLY A O 1
ATOM 746 N N . SER A 1 97 ? -12.756 13.119 16.862 1.00 46.25 97 SER A N 1
ATOM 747 C CA . SER A 1 97 ? -12.954 14.420 17.523 1.00 46.25 97 SER A CA 1
ATOM 748 C C . SER A 1 97 ? -14.343 14.600 18.163 1.00 46.25 97 SER A C 1
ATOM 750 O O . SER A 1 97 ? -14.673 15.689 18.629 1.00 46.25 97 SER A O 1
ATOM 752 N N . ALA A 1 98 ? -15.175 13.555 18.193 1.00 41.75 98 ALA A N 1
ATOM 753 C CA . ALA A 1 98 ? -16.467 13.555 18.878 1.00 41.75 98 ALA A CA 1
ATOM 754 C C . ALA A 1 98 ? -16.381 12.811 20.224 1.00 41.75 98 ALA A C 1
ATOM 756 O O . ALA A 1 98 ? -17.011 11.766 20.407 1.00 41.75 98 ALA A O 1
ATOM 757 N N . HIS A 1 99 ? -15.603 13.350 21.165 1.00 38.59 99 HIS A N 1
ATOM 758 C CA . HIS A 1 99 ? -15.748 13.040 22.589 1.00 38.59 99 HIS A CA 1
ATOM 759 C C . HIS A 1 99 ? -15.724 14.318 23.425 1.00 38.59 99 HIS A C 1
ATOM 761 O O . HIS A 1 99 ? -14.690 15.020 23.400 1.00 38.59 99 HIS A O 1
#

Foldseek 3Di:
DDQQVLL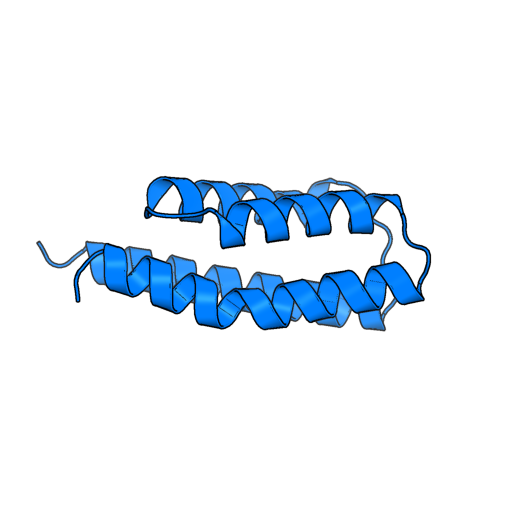VVLLVVLLVLLVVLLVVCVVVVVPPVNVLSVVLSVQSVVDRGDVSLVVSLVSLVCPVVPPRDDDPVSVVSSVVSNVSSVVSVVVCVVVVPPD

Radius of gyration: 13.73 Å; chains: 1; bounding box: 33×23×38 Å

Sequence (99 aa):
MAISDLVISARDQLDPLMCEVVAELEAADNAYPLAFFTQILMSLRSTTDEEELMELFFRLSTTAFQGFVFSPPETQRVDELLESCEQIALTLSVGGSAH